Protein AF-A0A6L3X9P6-F1 (afdb_monomer_lite)

Foldseek 3Di:
DPLVVCCVPVVVVSVCVVVVNFDPDPVRSVVVVVVVVVVVVVVVVVVVVVPPD

InterPro domains:
  IPR012062 D-tagatose-1,6-bisphosphate aldolase subunit GatZ/KbaZ-like [PF08013] (1-46)

Structure (mmCIF, N/CA/C/O backbone):
data_AF-A0A6L3X9P6-F1
#
_entry.id   AF-A0A6L3X9P6-F1
#
loop_
_atom_site.group_PDB
_atom_site.id
_atom_site.type_symbol
_atom_site.label_atom_id
_atom_site.label_alt_id
_atom_site.label_comp_id
_atom_site.label_asym_id
_atom_site.label_entity_id
_atom_site.label_seq_id
_atom_site.pdbx_PDB_ins_code
_atom_site.Cartn_x
_atom_site.Cartn_y
_atom_site.Cartn_z
_atom_site.occupancy
_atom_site.B_iso_or_equiv
_atom_site.auth_seq_id
_atom_site.auth_comp_id
_atom_site.auth_asym_id
_atom_site.auth_atom_id
_atom_site.pdbx_PDB_model_num
ATOM 1 N N . ILE A 1 1 ? -4.079 -4.156 10.905 1.00 91.69 1 ILE A N 1
ATOM 2 C CA . ILE A 1 1 ? -3.519 -2.866 11.391 1.00 91.69 1 ILE A CA 1
ATOM 3 C C . ILE A 1 1 ? -4.642 -1.834 11.311 1.00 91.69 1 ILE A C 1
ATOM 5 O O . ILE A 1 1 ? -5.410 -1.932 10.357 1.00 91.69 1 ILE A O 1
ATOM 9 N N . PRO A 1 2 ? -4.796 -0.899 12.267 1.00 96.31 2 PRO A N 1
ATOM 10 C CA . PRO A 1 2 ? -5.825 0.139 12.192 1.00 96.31 2 PRO A CA 1
ATOM 11 C C . PRO A 1 2 ? -5.764 0.933 10.871 1.00 96.31 2 PRO A C 1
ATOM 13 O O . PRO A 1 2 ? -4.683 1.416 10.523 1.00 96.31 2 PRO A O 1
ATOM 16 N N . PRO A 1 3 ? -6.888 1.117 10.148 1.00 94.94 3 PRO A N 1
ATOM 17 C CA . PRO A 1 3 ? -6.901 1.821 8.863 1.00 94.94 3 PRO A CA 1
ATOM 18 C C . PRO A 1 3 ? -6.302 3.239 8.879 1.00 94.94 3 PRO A C 1
ATOM 20 O O . PRO A 1 3 ? -5.592 3.564 7.929 1.00 94.94 3 PRO A O 1
ATOM 23 N N . PRO A 1 4 ? -6.485 4.070 9.932 1.00 97.69 4 PRO A N 1
ATOM 24 C CA . PRO A 1 4 ? -5.865 5.397 9.978 1.00 97.69 4 PRO A CA 1
ATOM 25 C C . PRO A 1 4 ? -4.331 5.366 9.933 1.00 97.69 4 PRO A C 1
ATOM 27 O O . PRO A 1 4 ? -3.721 6.222 9.302 1.00 97.69 4 PRO A O 1
ATOM 30 N N . LEU A 1 5 ? -3.692 4.356 10.536 1.00 98.31 5 LEU A N 1
ATOM 31 C CA . LEU A 1 5 ? -2.231 4.220 10.493 1.00 98.31 5 LEU A CA 1
ATOM 32 C C . LEU A 1 5 ? -1.748 3.814 9.096 1.00 98.31 5 LEU A C 1
ATOM 34 O O . LEU A 1 5 ? -0.723 4.301 8.633 1.00 98.31 5 LEU A O 1
ATOM 38 N N . ILE A 1 6 ? -2.504 2.968 8.394 1.00 98.25 6 ILE A N 1
ATOM 39 C CA . ILE A 1 6 ? -2.197 2.630 6.997 1.00 98.25 6 ILE A CA 1
ATOM 40 C C . ILE A 1 6 ? -2.354 3.878 6.123 1.00 98.25 6 ILE A C 1
ATOM 42 O O . ILE A 1 6 ? -1.464 4.169 5.338 1.00 98.25 6 ILE A O 1
ATOM 46 N N . SER A 1 7 ? -3.417 4.667 6.307 1.00 98.19 7 SER A N 1
ATOM 47 C CA . SER A 1 7 ? -3.597 5.935 5.585 1.00 98.19 7 SER A CA 1
ATOM 48 C C . SER A 1 7 ? -2.438 6.911 5.810 1.00 98.19 7 SER A C 1
ATOM 50 O O . SER A 1 7 ? -2.055 7.610 4.878 1.00 98.19 7 SER A O 1
ATOM 52 N N . GLN A 1 8 ? -1.894 6.966 7.030 1.00 98.31 8 GLN A N 1
ATOM 53 C CA . GLN A 1 8 ? -0.807 7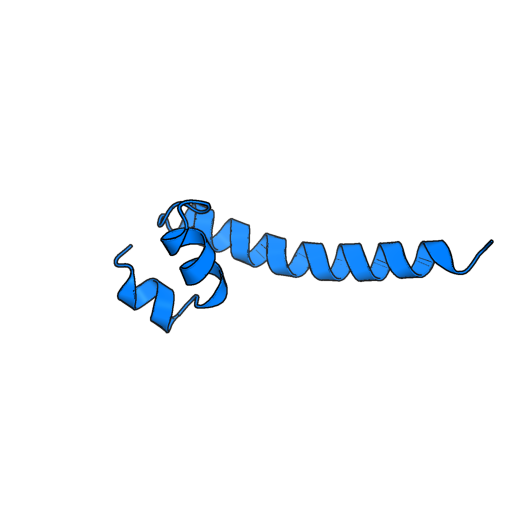.876 7.390 1.00 98.31 8 GLN A CA 1
ATOM 54 C C . GLN A 1 8 ? 0.544 7.461 6.788 1.00 98.31 8 GLN A C 1
ATOM 56 O O . GLN A 1 8 ? 1.317 8.327 6.384 1.00 98.31 8 GLN A O 1
ATOM 61 N N . TYR A 1 9 ? 0.852 6.160 6.769 1.00 98.00 9 TYR A N 1
ATOM 62 C CA . TYR A 1 9 ? 2.202 5.664 6.459 1.00 98.00 9 TYR A CA 1
ATOM 63 C C . TYR A 1 9 ? 2.309 4.881 5.144 1.00 98.00 9 TYR A C 1
ATOM 65 O O . TYR A 1 9 ? 3.399 4.771 4.593 1.00 98.00 9 TYR A O 1
ATOM 73 N N . LEU A 1 10 ? 1.203 4.334 4.639 1.00 98.00 10 LEU A N 1
ATOM 74 C CA . LEU A 1 10 ? 1.123 3.508 3.429 1.00 98.00 10 LEU A CA 1
ATOM 75 C C . LEU A 1 10 ? -0.093 3.933 2.573 1.00 98.00 10 LEU A C 1
ATOM 77 O O . LEU A 1 10 ? -1.024 3.145 2.373 1.00 98.00 10 LEU A O 1
ATOM 81 N N . PRO A 1 11 ? -0.139 5.190 2.091 1.00 97.69 11 PRO A N 1
ATOM 82 C CA . PRO A 1 11 ? -1.335 5.763 1.468 1.00 97.69 11 PRO A CA 1
ATOM 83 C C . PRO A 1 11 ? -1.777 5.041 0.184 1.00 97.69 11 PRO A C 1
ATOM 85 O O . PRO A 1 11 ? -2.972 4.966 -0.087 1.00 97.69 11 PRO A O 1
ATOM 88 N N . LEU A 1 12 ? -0.847 4.462 -0.585 1.00 97.62 12 LEU A N 1
ATOM 89 C CA . LEU A 1 12 ? -1.176 3.680 -1.785 1.00 97.62 12 LEU A CA 1
ATOM 90 C C . LEU A 1 12 ? -1.854 2.350 -1.421 1.00 97.62 12 LEU A C 1
ATOM 92 O O . LEU A 1 12 ? -2.881 1.984 -1.995 1.00 97.62 12 LEU A O 1
ATOM 96 N N . GLN A 1 13 ? -1.329 1.660 -0.407 1.00 98.31 13 GLN A N 1
ATOM 97 C CA . GLN A 1 13 ? -1.907 0.425 0.123 1.00 98.31 13 GLN A CA 1
ATOM 98 C C . GLN A 1 13 ? -3.250 0.691 0.813 1.00 98.31 13 GLN A C 1
ATOM 100 O O . GLN A 1 13 ? -4.129 -0.167 0.783 1.00 98.31 13 GLN A O 1
ATOM 105 N N . TYR A 1 14 ? -3.436 1.865 1.430 1.00 98.50 14 TYR A N 1
ATOM 106 C CA . TYR A 1 14 ? -4.689 2.225 2.098 1.00 98.50 14 TYR A CA 1
ATOM 107 C C . TYR A 1 14 ? -5.891 2.153 1.154 1.00 98.50 14 TYR A C 1
ATOM 109 O O . TYR A 1 14 ? -6.906 1.576 1.539 1.00 98.50 14 TYR A O 1
ATOM 117 N N . SER A 1 15 ? -5.773 2.664 -0.076 1.00 98.06 15 SER A N 1
ATOM 118 C CA . SER A 1 15 ? -6.845 2.564 -1.076 1.00 98.06 15 SER A CA 1
ATOM 119 C C . SER A 1 15 ? -7.201 1.102 -1.364 1.00 98.06 15 SER A C 1
ATOM 121 O O . SER A 1 15 ? -8.355 0.710 -1.224 1.00 98.06 15 SER A O 1
ATOM 123 N N . LYS A 1 16 ? -6.1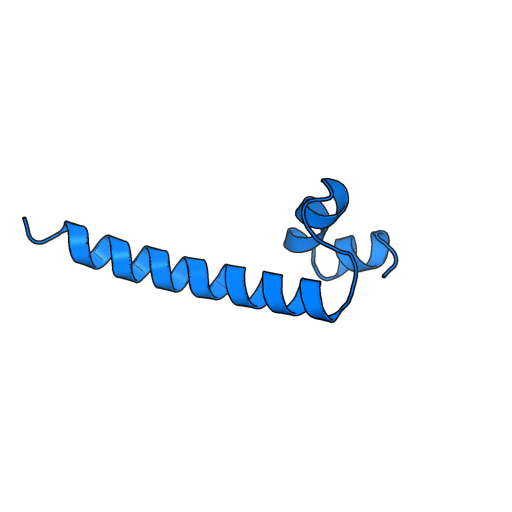93 0.254 -1.614 1.00 98.06 16 LYS A N 1
ATOM 124 C CA . LYS A 1 16 ? -6.384 -1.187 -1.860 1.00 98.06 16 LYS A CA 1
ATOM 125 C C . LYS A 1 16 ? -7.013 -1.908 -0.656 1.00 98.06 16 LYS A C 1
ATOM 127 O O . LYS A 1 16 ? -7.837 -2.803 -0.826 1.00 98.06 16 LYS A O 1
ATOM 132 N N . VAL A 1 17 ? -6.648 -1.520 0.571 1.00 98.19 17 VAL A N 1
ATOM 133 C CA . VAL A 1 17 ? -7.233 -2.061 1.813 1.00 98.19 17 VAL A CA 1
ATOM 134 C C . VAL A 1 17 ? -8.683 -1.613 1.985 1.00 98.19 17 VAL A C 1
ATOM 136 O O . VAL A 1 17 ? -9.525 -2.421 2.378 1.00 98.19 17 VAL A O 1
ATOM 139 N N . ARG A 1 18 ? -8.986 -0.343 1.698 1.00 97.75 18 ARG A N 1
ATOM 140 C CA . ARG A 1 18 ? -10.343 0.216 1.772 1.00 97.75 18 ARG A CA 1
ATOM 141 C C . ARG A 1 18 ? -11.288 -0.488 0.799 1.00 97.75 18 ARG A C 1
ATOM 143 O O . ARG A 1 18 ? -12.422 -0.771 1.175 1.00 97.75 18 ARG A O 1
ATOM 150 N N . ASP A 1 19 ? -10.792 -0.816 -0.388 1.00 97.81 19 ASP A N 1
ATOM 151 C CA . ASP A 1 19 ? -11.549 -1.497 -1.443 1.00 97.81 19 ASP A CA 1
ATOM 152 C C . ASP A 1 19 ? -11.641 -3.022 -1.226 1.00 97.81 19 ASP A C 1
ATOM 154 O O . ASP A 1 19 ? -12.248 -3.735 -2.021 1.00 97.81 19 ASP A O 1
ATOM 158 N N . GLY A 1 20 ? -11.032 -3.553 -0.156 1.00 97.56 20 GLY A N 1
ATOM 159 C CA . GLY A 1 20 ? -11.014 -4.988 0.150 1.00 97.56 20 GLY A CA 1
ATOM 160 C C . GLY A 1 20 ? -10.084 -5.820 -0.742 1.00 97.56 20 GLY A C 1
ATOM 161 O O . GLY A 1 20 ? -10.024 -7.039 -0.587 1.00 97.56 20 GLY A O 1
ATOM 162 N N . ALA A 1 21 ? -9.328 -5.179 -1.635 1.00 98.00 21 ALA A N 1
ATOM 163 C CA . ALA A 1 21 ? -8.379 -5.820 -2.544 1.00 98.00 21 ALA A CA 1
ATOM 164 C C . ALA A 1 21 ? -7.064 -6.238 -1.857 1.00 98.00 21 ALA A C 1
ATOM 166 O O . ALA A 1 21 ? -6.340 -7.086 -2.375 1.00 98.00 21 ALA A O 1
ATOM 167 N N . LEU A 1 22 ? -6.750 -5.670 -0.686 1.00 98.38 22 LEU A N 1
ATOM 168 C CA . LEU A 1 22 ? -5.536 -5.965 0.080 1.00 98.38 22 LEU A CA 1
ATOM 169 C C . LEU A 1 22 ? -5.844 -6.195 1.564 1.00 98.38 22 LEU A C 1
ATOM 171 O O . LEU A 1 22 ? -6.562 -5.429 2.207 1.00 98.38 22 LEU A O 1
ATOM 175 N N . ARG A 1 23 ? -5.255 -7.241 2.154 1.00 98.31 23 ARG A N 1
ATOM 176 C CA . ARG A 1 23 ? -5.405 -7.531 3.588 1.00 98.31 23 ARG A CA 1
ATOM 177 C C . ARG A 1 23 ? -4.550 -6.583 4.425 1.00 98.31 23 ARG A C 1
ATOM 179 O O . ARG A 1 23 ? -3.361 -6.415 4.174 1.00 98.31 23 ARG A O 1
ATOM 186 N N . SER A 1 24 ? -5.108 -6.061 5.518 1.00 97.88 24 SER A N 1
ATOM 187 C CA . SER A 1 24 ? -4.440 -5.106 6.424 1.00 97.88 24 SER A CA 1
ATOM 188 C C . SER A 1 24 ? -3.397 -5.733 7.372 1.00 97.88 24 SER A C 1
ATOM 190 O O . SER A 1 24 ? -3.179 -5.258 8.495 1.00 97.88 24 SER A O 1
ATOM 192 N N . THR A 1 25 ? -2.754 -6.822 6.950 1.00 98.25 25 THR A N 1
ATOM 193 C CA . THR A 1 25 ? -1.698 -7.512 7.706 1.00 98.25 25 THR A CA 1
ATOM 194 C C . THR A 1 25 ? -0.315 -7.011 7.277 1.00 98.25 25 THR A C 1
ATOM 196 O O . THR A 1 25 ? -0.126 -6.794 6.081 1.00 98.25 25 THR A O 1
ATOM 199 N N . PRO A 1 26 ? 0.673 -6.893 8.189 1.00 98.00 26 PRO A N 1
ATOM 200 C CA . PRO A 1 26 ? 1.997 -6.352 7.859 1.00 98.00 26 PRO A CA 1
ATOM 201 C C . PRO A 1 26 ? 2.667 -7.007 6.643 1.00 98.00 26 PRO A C 1
ATOM 203 O O . PRO A 1 26 ? 3.172 -6.313 5.769 1.00 98.00 26 PRO A O 1
ATOM 206 N N . ARG A 1 27 ? 2.627 -8.344 6.560 1.00 98.44 27 ARG A N 1
ATOM 207 C CA . ARG A 1 27 ? 3.249 -9.108 5.469 1.00 98.44 27 ARG A CA 1
ATOM 208 C C . ARG A 1 27 ? 2.701 -8.716 4.097 1.00 98.44 27 ARG A C 1
ATOM 210 O O . ARG A 1 27 ? 3.468 -8.505 3.169 1.00 98.44 27 ARG A O 1
ATOM 217 N N . GLU A 1 28 ? 1.382 -8.632 3.978 1.00 98.56 28 GLU A N 1
ATOM 218 C CA . GLU A 1 28 ? 0.712 -8.359 2.702 1.00 98.56 28 GLU A CA 1
ATOM 219 C C . GLU A 1 28 ? 0.954 -6.919 2.252 1.00 98.56 28 GLU A C 1
ATOM 221 O O . GLU A 1 28 ? 1.201 -6.684 1.078 1.00 98.56 28 GLU A O 1
ATOM 226 N N . LEU A 1 29 ? 0.981 -5.976 3.198 1.00 98.50 29 LEU A N 1
ATOM 227 C CA . LEU A 1 29 ? 1.308 -4.575 2.932 1.00 98.50 29 LEU A CA 1
ATOM 228 C C . LEU A 1 29 ? 2.739 -4.407 2.400 1.00 98.50 29 LEU A C 1
ATOM 230 O O . LEU A 1 29 ? 2.955 -3.663 1.448 1.00 98.50 29 LEU A O 1
ATOM 234 N N . ILE A 1 30 ? 3.709 -5.112 2.994 1.00 98.31 30 ILE A N 1
ATOM 235 C CA . ILE A 1 30 ? 5.110 -5.074 2.546 1.00 98.31 30 ILE A CA 1
ATOM 236 C C . ILE A 1 30 ? 5.242 -5.685 1.150 1.00 98.31 30 ILE A C 1
ATOM 238 O O . ILE A 1 30 ? 5.902 -5.109 0.288 1.00 98.31 30 ILE A O 1
ATOM 242 N N . LEU A 1 31 ? 4.614 -6.840 0.914 1.00 98.69 31 LEU A N 1
ATOM 243 C CA . LEU A 1 31 ? 4.656 -7.485 -0.396 1.00 98.69 31 LEU A CA 1
ATOM 244 C C . LEU A 1 31 ? 4.028 -6.606 -1.475 1.00 98.69 31 LEU A C 1
ATOM 246 O O . LEU A 1 31 ? 4.593 -6.509 -2.561 1.00 98.69 31 LEU A O 1
ATOM 250 N N . ASP A 1 32 ? 2.885 -5.981 -1.199 1.00 98.56 32 ASP A N 1
ATOM 251 C CA . ASP A 1 32 ? 2.224 -5.076 -2.142 1.00 98.56 32 ASP A CA 1
ATOM 252 C C . ASP A 1 32 ? 3.116 -3.872 -2.484 1.00 98.56 32 ASP A C 1
ATOM 254 O O . ASP A 1 32 ? 3.305 -3.562 -3.656 1.00 98.56 32 ASP A O 1
ATOM 258 N N . HIS A 1 33 ? 3.771 -3.275 -1.485 1.00 97.94 33 HIS A N 1
ATOM 259 C CA . HIS A 1 33 ? 4.711 -2.176 -1.713 1.00 97.94 33 HIS A CA 1
ATOM 260 C C . HIS A 1 33 ? 5.912 -2.581 -2.585 1.00 97.94 33 HIS A C 1
ATOM 262 O O . HIS A 1 33 ? 6.308 -1.842 -3.483 1.00 97.94 33 HIS A O 1
ATOM 268 N N . ILE A 1 34 ? 6.489 -3.766 -2.353 1.00 98.25 34 ILE A N 1
ATOM 269 C CA . ILE A 1 34 ? 7.582 -4.287 -3.190 1.00 98.25 34 ILE A CA 1
ATOM 270 C C . ILE A 1 34 ? 7.093 -4.504 -4.630 1.00 98.25 34 ILE A C 1
ATOM 272 O O . ILE A 1 34 ? 7.790 -4.140 -5.577 1.00 98.25 34 ILE A O 1
ATOM 276 N N . GLN A 1 35 ? 5.892 -5.062 -4.803 1.00 98.12 35 GLN A N 1
ATOM 277 C CA . GLN A 1 35 ? 5.293 -5.285 -6.122 1.00 98.12 35 GLN A CA 1
ATOM 278 C C . GLN A 1 35 ? 5.060 -3.975 -6.886 1.00 98.12 35 GLN A C 1
ATOM 280 O O . GLN A 1 35 ? 5.349 -3.937 -8.079 1.00 98.12 35 GLN A O 1
ATOM 285 N N . ASP A 1 36 ? 4.643 -2.894 -6.217 1.00 96.62 36 ASP A N 1
ATOM 286 C CA . ASP A 1 36 ? 4.482 -1.575 -6.852 1.00 96.62 36 ASP A CA 1
ATOM 287 C C . ASP A 1 36 ? 5.794 -1.075 -7.497 1.00 96.62 36 ASP A C 1
ATOM 289 O O . ASP A 1 36 ? 5.770 -0.422 -8.543 1.00 96.62 36 ASP A O 1
ATOM 293 N N . ILE A 1 37 ? 6.954 -1.387 -6.904 1.00 96.88 37 ILE A N 1
ATOM 294 C CA . ILE A 1 37 ? 8.268 -1.052 -7.478 1.00 96.88 37 ILE A CA 1
ATOM 295 C C . ILE A 1 37 ? 8.616 -1.993 -8.630 1.00 96.88 37 ILE A C 1
ATOM 297 O O . ILE A 1 37 ? 9.021 -1.536 -9.699 1.00 96.88 37 ILE A O 1
ATOM 301 N N . LEU A 1 38 ? 8.437 -3.303 -8.445 1.00 97.00 38 LEU A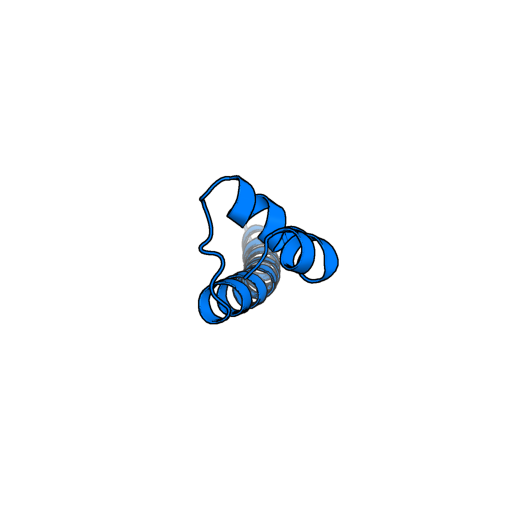 N 1
ATOM 302 C CA . LEU A 1 38 ? 8.731 -4.287 -9.491 1.00 97.00 38 LEU A CA 1
ATOM 303 C C . LEU A 1 38 ? 7.899 -4.044 -10.756 1.00 97.00 38 LEU A C 1
ATOM 305 O O . LEU A 1 38 ? 8.431 -4.173 -11.856 1.00 97.00 38 LEU A O 1
ATOM 309 N N . GLN A 1 39 ? 6.644 -3.615 -10.615 1.00 95.56 39 GLN A N 1
ATOM 310 C CA . GLN A 1 39 ? 5.777 -3.274 -11.742 1.00 95.56 39 GLN A CA 1
ATOM 311 C C . GLN A 1 39 ? 6.321 -2.093 -12.560 1.00 95.56 39 GLN A C 1
ATOM 313 O O . GLN A 1 39 ? 6.193 -2.086 -13.782 1.00 95.56 39 GLN A O 1
ATOM 318 N N . GLN A 1 40 ? 6.961 -1.111 -11.917 1.00 94.31 40 GLN A N 1
ATOM 319 C CA . GLN A 1 40 ? 7.585 0.016 -12.620 1.00 94.31 40 GLN A CA 1
ATOM 320 C C . GLN A 1 40 ? 8.796 -0.434 -13.439 1.00 94.31 40 GLN A C 1
ATOM 322 O O . GLN A 1 40 ? 8.926 -0.054 -14.601 1.00 94.31 40 GLN A O 1
ATOM 327 N N . TYR A 1 41 ? 9.655 -1.282 -12.863 1.00 96.06 41 TYR A N 1
ATOM 328 C CA . TYR A 1 41 ? 10.780 -1.868 -13.597 1.00 96.06 41 TYR A CA 1
ATOM 329 C C . TYR A 1 41 ? 10.299 -2.755 -14.746 1.00 96.06 41 TYR A C 1
ATOM 331 O O . TYR A 1 41 ? 10.833 -2.666 -15.848 1.00 96.06 41 TYR A O 1
ATOM 339 N N . HIS A 1 42 ? 9.261 -3.558 -14.514 1.00 95.06 42 HIS A N 1
ATOM 340 C CA . HIS A 1 42 ? 8.644 -4.378 -15.550 1.00 95.06 42 HIS A CA 1
ATOM 341 C C . HIS A 1 42 ? 8.143 -3.522 -16.715 1.00 95.06 42 HIS A C 1
ATOM 343 O O . HIS A 1 42 ? 8.546 -3.751 -17.850 1.00 95.06 42 HIS A O 1
ATOM 349 N N . ALA A 1 43 ? 7.352 -2.482 -16.431 1.00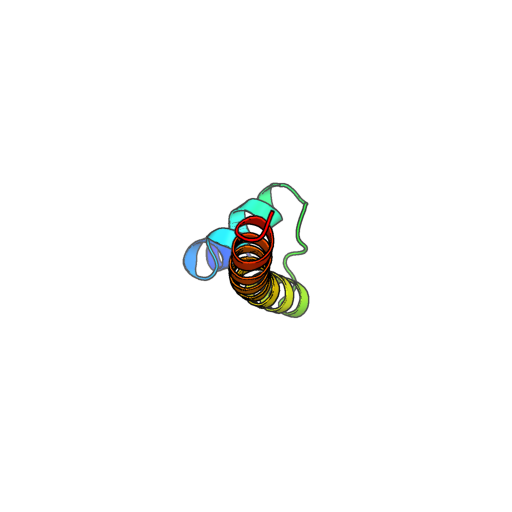 93.56 43 ALA A N 1
ATOM 350 C CA . ALA A 1 43 ? 6.839 -1.568 -17.450 1.00 93.56 43 ALA A CA 1
ATOM 351 C C . ALA A 1 43 ? 7.967 -0.866 -18.232 1.00 93.56 43 ALA A C 1
ATOM 353 O O . ALA A 1 43 ? 7.866 -0.695 -19.447 1.00 93.56 43 ALA A O 1
ATOM 354 N N . ALA A 1 44 ? 9.064 -0.495 -17.562 1.00 93.38 44 ALA A N 1
ATOM 355 C CA . ALA A 1 44 ? 10.234 0.082 -18.221 1.00 93.38 44 ALA A CA 1
ATOM 356 C C . ALA A 1 44 ? 10.929 -0.920 -19.164 1.00 93.38 44 ALA A C 1
ATOM 358 O O . ALA A 1 44 ? 11.336 -0.547 -20.264 1.00 93.38 44 ALA A O 1
ATOM 359 N N . CYS A 1 45 ? 11.036 -2.192 -18.770 1.00 92.62 45 CYS A N 1
ATOM 360 C CA . CYS A 1 45 ? 11.599 -3.253 -19.609 1.00 92.62 45 CYS A CA 1
ATOM 361 C C . CYS A 1 45 ? 10.677 -3.643 -20.777 1.00 92.62 45 CYS A C 1
ATOM 363 O O . CYS A 1 45 ? 11.159 -3.907 -21.879 1.00 92.62 45 CYS A O 1
ATOM 365 N N . GLU A 1 46 ? 9.359 -3.644 -20.576 1.00 89.69 46 GLU A N 1
ATOM 366 C C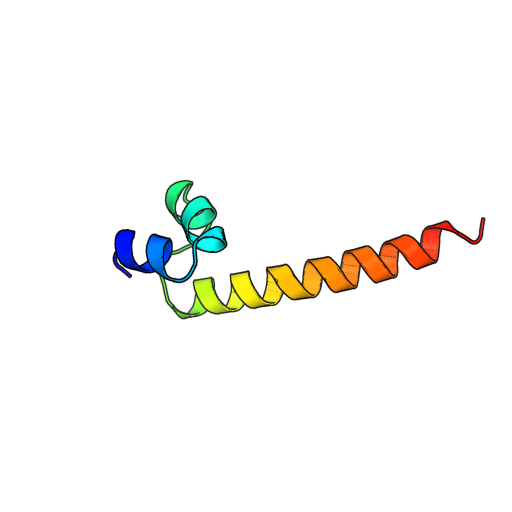A . GLU A 1 46 ? 8.389 -3.884 -21.651 1.00 89.69 46 GLU A CA 1
ATOM 367 C C . GLU A 1 46 ? 8.443 -2.776 -22.710 1.00 89.69 46 GLU A C 1
ATOM 369 O O . GLU A 1 46 ? 8.490 -3.074 -23.902 1.00 89.69 46 GLU A O 1
ATOM 374 N N . GLY A 1 47 ? 8.541 -1.507 -22.295 1.00 65.31 47 GLY A N 1
ATOM 375 C CA . GLY A 1 47 ? 8.676 -0.369 -23.212 1.00 65.31 47 GLY A CA 1
ATOM 376 C C . GLY A 1 47 ? 9.931 -0.411 -24.096 1.00 65.31 47 GLY A C 1
ATOM 377 O O . GLY A 1 47 ? 9.887 0.059 -25.231 1.00 65.31 47 GLY A O 1
ATOM 378 N N . VAL A 1 48 ? 11.023 -1.028 -23.624 1.00 57.19 48 VAL A N 1
ATOM 379 C CA . VAL A 1 48 ? 12.250 -1.257 -24.417 1.00 57.19 48 VAL A CA 1
ATOM 380 C C . VAL A 1 48 ? 12.028 -2.277 -25.541 1.00 57.19 48 VAL A C 1
ATOM 382 O O . VAL A 1 48 ? 12.681 -2.202 -26.581 1.00 57.19 48 VAL A O 1
ATOM 385 N N . THR A 1 49 ? 11.093 -3.213 -25.377 1.00 55.72 49 THR A N 1
ATOM 386 C CA . THR A 1 49 ? 10.887 -4.299 -26.350 1.00 55.72 49 THR A CA 1
ATO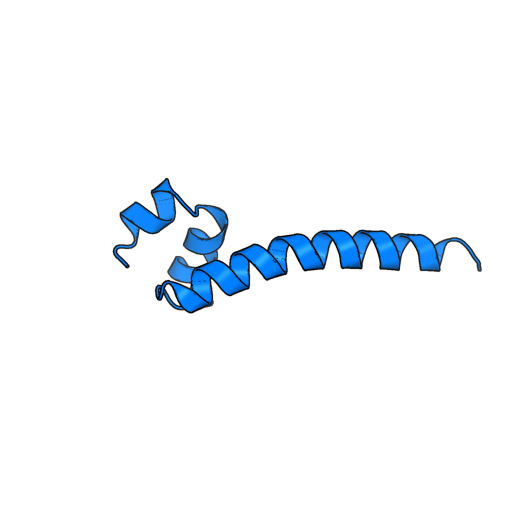M 387 C C . THR A 1 49 ? 10.077 -3.836 -27.571 1.00 55.72 49 THR A C 1
ATOM 389 O O . THR A 1 49 ? 10.244 -4.370 -28.665 1.00 55.72 49 THR A O 1
ATOM 392 N N . THR A 1 50 ? 9.255 -2.791 -27.439 1.00 55.66 50 THR A N 1
ATOM 393 C CA . THR A 1 50 ? 8.340 -2.327 -28.502 1.00 55.66 50 THR A CA 1
ATOM 394 C C . THR A 1 50 ? 8.992 -1.386 -29.531 1.00 55.66 50 THR A C 1
ATOM 396 O O . THR A 1 50 ? 8.331 -0.961 -30.473 1.00 55.66 50 THR A O 1
ATOM 399 N N . GLN A 1 51 ? 10.284 -1.058 -29.399 1.00 53.91 51 GLN A N 1
ATOM 400 C CA . GLN A 1 51 ? 10.987 -0.120 -30.296 1.00 53.91 51 GLN A CA 1
ATOM 401 C C . GLN A 1 51 ? 11.886 -0.790 -31.356 1.00 53.91 51 GLN A C 1
ATOM 403 O O . GLN A 1 51 ? 12.633 -0.107 -32.057 1.00 53.91 51 GLN A O 1
ATOM 408 N N . HIS A 1 52 ? 11.786 -2.113 -31.512 1.00 47.31 52 HIS A N 1
ATOM 409 C CA . HIS A 1 52 ? 12.492 -2.892 -32.535 1.00 47.31 52 HIS A CA 1
ATOM 410 C C . HIS A 1 52 ? 11.525 -3.740 -33.381 1.00 47.31 52 HIS A C 1
ATOM 412 O O . HIS A 1 52 ? 11.643 -4.965 -33.419 1.00 47.31 52 HIS A O 1
ATOM 418 N N . ALA A 1 53 ? 10.567 -3.094 -34.051 1.00 38.59 53 ALA A N 1
ATOM 419 C CA . ALA A 1 53 ? 9.760 -3.697 -35.115 1.00 38.59 53 ALA A CA 1
ATOM 420 C C . ALA A 1 53 ? 9.686 -2.755 -36.320 1.00 38.59 53 ALA A C 1
ATOM 422 O O . ALA A 1 53 ? 9.448 -1.546 -36.097 1.00 38.59 53 ALA A O 1
#

Radius of gyration: 14.73 Å; chains: 1; bounding box: 24×17×47 Å

pLDDT: mean 91.28, std 15.17, range [38.59, 98.69]

Sequence (53 aa):
IPPPLISQYLPLQYSKVRDGALRSTPRELILDHIQDILQQYHAACEGVTTQHA

Organism: NCBI:txid158836

Secondary structure (DSSP, 8-state):
--HHHHHHH-HHHHHHHHTTSS--SHHHHHHHHHHHHHHHHHHHHHHHHTT--